Protein AF-A0A7W0S0B4-F1 (afdb_monomer_lite)

Foldseek 3Di:
DQPQQDPVPRHSAPLSVDDDQADEEEDEDDSCQVVQVSHPAYEYHHPNVVVCVVVVHDYHYDDDVVVVVVVVVDPDD

pLDDT: mean 89.09, std 12.27, range [48.41, 98.44]

Sequence (77 aa):
RDEALCATCGEACKRGSLLGEDVVYVGDGYSDRCAALAAGRVFATAGLALYLDEQGVPYEPFTDLHEVARALDSPAR

Secondary structure (DSSP, 8-state):
------TTTSS--GGGG--SS--EEEE-SGGGHHHHTT-SEEEE-HHHHHHHHHHT---EE-SSHHHHHHHHHSPP-

Structure (mmCIF, N/CA/C/O backbone):
data_AF-A0A7W0S0B4-F1
#
_entry.id   AF-A0A7W0S0B4-F1
#
loop_
_atom_site.group_PDB
_atom_site.id
_atom_site.type_symbol
_atom_site.label_atom_id
_atom_site.label_alt_id
_atom_site.label_comp_id
_atom_site.label_asym_id
_atom_site.label_entity_id
_atom_site.label_seq_id
_atom_site.pdbx_PDB_ins_code
_atom_site.Cartn_x
_atom_site.Cartn_y
_atom_site.Cartn_z
_atom_site.occupancy
_atom_site.B_iso_or_equiv
_atom_site.auth_seq_id
_atom_site.auth_comp_id
_atom_site.auth_asym_id
_atom_site.auth_atom_id
_atom_site.pdbx_PDB_model_num
ATOM 1 N N . ARG A 1 1 ? 15.223 -14.532 -5.189 1.00 52.03 1 ARG A N 1
ATOM 2 C CA . ARG A 1 1 ? 15.047 -13.116 -5.578 1.00 52.03 1 ARG A CA 1
ATOM 3 C C . ARG A 1 1 ? 14.067 -13.170 -6.729 1.00 52.03 1 ARG A C 1
ATOM 5 O O . ARG A 1 1 ? 14.343 -13.940 -7.634 1.00 52.03 1 ARG A O 1
ATOM 12 N N . ASP A 1 2 ? 12.921 -12.501 -6.648 1.00 54.12 2 ASP A N 1
ATOM 13 C CA . ASP A 1 2 ? 11.980 -12.513 -7.769 1.00 54.12 2 ASP A CA 1
ATOM 14 C C . ASP A 1 2 ? 12.632 -11.806 -8.957 1.00 54.12 2 ASP A C 1
ATOM 16 O O . ASP A 1 2 ? 13.040 -10.650 -8.866 1.00 54.12 2 ASP A O 1
ATOM 20 N N . GLU A 1 3 ? 12.838 -12.563 -10.029 1.00 61.56 3 GLU A N 1
ATOM 21 C CA . GLU A 1 3 ? 13.503 -12.125 -11.262 1.00 61.56 3 GLU A CA 1
ATOM 22 C C . GLU A 1 3 ? 12.488 -11.662 -12.319 1.00 61.56 3 GLU A C 1
ATOM 24 O O . GLU A 1 3 ? 12.872 -11.166 -13.378 1.00 61.56 3 GLU A O 1
ATOM 29 N N . ALA A 1 4 ? 11.188 -11.796 -12.034 1.00 71.00 4 ALA A N 1
ATOM 30 C CA . ALA A 1 4 ? 10.122 -11.351 -12.918 1.00 71.00 4 ALA A CA 1
ATOM 31 C C . ALA A 1 4 ? 10.061 -9.817 -12.950 1.00 71.00 4 ALA A C 1
ATOM 33 O O . ALA A 1 4 ? 9.759 -9.162 -11.950 1.00 71.00 4 ALA A O 1
ATOM 34 N N . LEU A 1 5 ? 10.339 -9.244 -14.122 1.00 81.75 5 LEU A N 1
ATOM 35 C CA . LEU A 1 5 ? 10.179 -7.813 -14.354 1.00 81.75 5 LEU A CA 1
ATOM 36 C C . LEU A 1 5 ? 8.696 -7.443 -14.328 1.00 81.75 5 LEU A 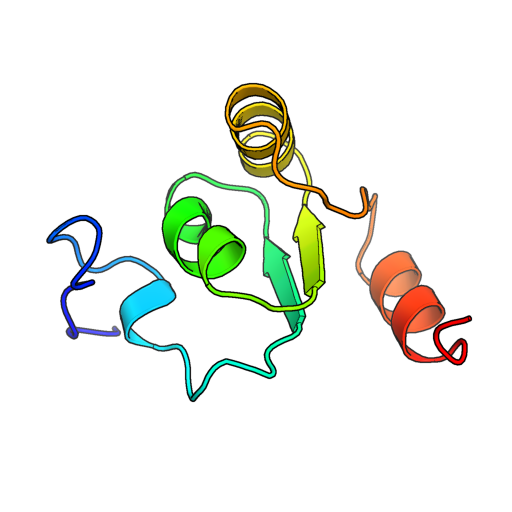C 1
ATOM 38 O O . LEU A 1 5 ? 7.850 -8.090 -14.946 1.00 81.75 5 LEU A O 1
ATOM 42 N N . CYS A 1 6 ? 8.387 -6.36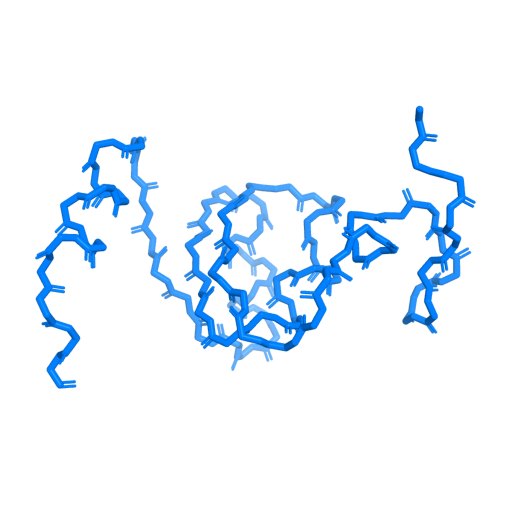3 -13.626 1.00 83.19 6 CYS A N 1
ATOM 43 C CA . CYS A 1 6 ? 7.054 -5.799 -13.572 1.00 83.19 6 CYS A CA 1
ATOM 44 C C . CYS A 1 6 ? 6.668 -5.209 -14.931 1.00 83.19 6 CYS A C 1
ATOM 46 O O . CYS A 1 6 ? 7.343 -4.314 -15.437 1.00 83.19 6 CYS A O 1
ATOM 48 N N . ALA A 1 7 ? 5.526 -5.626 -15.479 1.00 82.06 7 ALA A N 1
ATOM 49 C CA . ALA A 1 7 ? 5.001 -5.069 -16.727 1.00 82.06 7 ALA A CA 1
ATOM 50 C C . ALA A 1 7 ? 4.625 -3.573 -16.628 1.00 82.06 7 ALA A C 1
ATOM 52 O O . ALA A 1 7 ? 4.503 -2.907 -17.650 1.00 82.06 7 ALA A O 1
ATOM 53 N N . THR A 1 8 ? 4.442 -3.034 -15.416 1.00 86.12 8 THR A N 1
ATOM 54 C CA . THR A 1 8 ? 4.063 -1.628 -15.187 1.00 86.12 8 THR A CA 1
ATOM 55 C C . THR A 1 8 ? 5.262 -0.686 -15.151 1.00 86.12 8 THR A C 1
ATOM 57 O O . THR A 1 8 ? 5.188 0.404 -15.707 1.00 86.12 8 THR A O 1
ATOM 60 N N . CYS A 1 9 ? 6.357 -1.070 -14.489 1.00 88.31 9 CYS A N 1
ATOM 61 C CA . CYS A 1 9 ? 7.519 -0.191 -14.315 1.00 88.31 9 CYS A CA 1
ATOM 62 C C . CYS A 1 9 ? 8.805 -0.697 -14.977 1.00 88.31 9 CYS A C 1
ATOM 64 O O . CYS A 1 9 ? 9.797 0.018 -14.952 1.00 88.31 9 CYS A O 1
ATOM 66 N N . GLY A 1 10 ? 8.814 -1.904 -15.549 1.00 84.81 10 GLY A N 1
ATOM 67 C CA . GLY A 1 10 ? 9.990 -2.498 -16.195 1.00 84.81 10 GLY A CA 1
ATOM 68 C C . GLY A 1 10 ? 11.078 -2.988 -15.234 1.00 84.81 10 GLY A C 1
ATOM 69 O O . GLY A 1 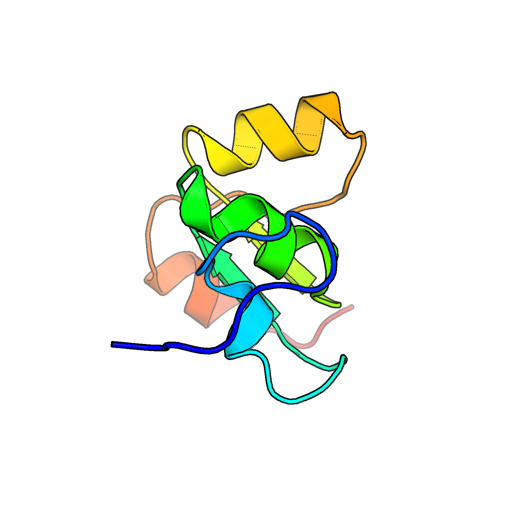10 ? 12.070 -3.547 -15.686 1.00 84.81 10 GLY A O 1
ATOM 70 N N . GLU A 1 11 ? 10.884 -2.821 -13.925 1.00 87.06 11 GLU A N 1
ATOM 71 C CA . GLU A 1 11 ? 11.845 -3.180 -12.879 1.00 87.06 11 GLU A CA 1
ATOM 72 C C . GLU A 1 11 ? 11.428 -4.459 -12.140 1.00 87.06 11 GLU A C 1
ATOM 74 O O . GLU A 1 11 ? 10.250 -4.824 -12.111 1.00 87.06 11 GLU A O 1
ATOM 79 N N . ALA A 1 12 ? 12.375 -5.109 -11.462 1.00 84.62 12 ALA A N 1
ATOM 80 C CA . ALA A 1 12 ? 12.111 -6.235 -10.559 1.00 84.62 12 ALA A CA 1
ATOM 81 C C . ALA A 1 12 ? 11.479 -5.763 -9.226 1.00 84.62 12 ALA A C 1
ATOM 83 O O . ALA A 1 12 ? 12.076 -5.875 -8.153 1.00 84.62 12 ALA A O 1
ATOM 84 N N . CYS A 1 13 ? 10.286 -5.164 -9.292 1.00 88.31 13 CYS A N 1
ATOM 85 C CA . CYS A 1 13 ? 9.512 -4.749 -8.120 1.00 88.31 13 CYS A CA 1
ATOM 86 C C . CYS A 1 13 ? 8.537 -5.847 -7.663 1.00 88.31 13 CYS A C 1
ATOM 88 O O . CYS A 1 13 ? 8.293 -6.824 -8.371 1.00 88.31 13 CYS A O 1
ATOM 90 N N . LYS A 1 14 ? 7.917 -5.659 -6.491 1.00 87.38 14 LYS A N 1
ATOM 91 C CA . LYS A 1 14 ? 7.082 -6.684 -5.840 1.00 87.38 14 LYS A CA 1
ATOM 92 C C . LYS A 1 14 ? 5.820 -7.070 -6.633 1.00 87.38 14 LYS A C 1
ATOM 94 O O . LYS A 1 14 ? 5.229 -8.107 -6.356 1.00 87.38 14 LYS A O 1
ATOM 99 N N . ARG A 1 15 ? 5.419 -6.284 -7.648 1.00 88.25 15 ARG A N 1
ATOM 100 C CA . ARG A 1 15 ? 4.272 -6.617 -8.518 1.00 88.25 15 ARG A CA 1
ATOM 101 C C . ARG A 1 15 ? 4.525 -7.873 -9.351 1.00 88.25 15 ARG A C 1
ATOM 103 O O . ARG A 1 15 ? 3.580 -8.611 -9.596 1.00 88.25 15 ARG A O 1
ATOM 110 N N . GLY A 1 16 ? 5.771 -8.123 -9.767 1.00 82.75 16 GLY A N 1
ATOM 111 C CA . GLY A 1 16 ? 6.126 -9.301 -10.572 1.00 82.75 16 GLY A CA 1
ATOM 112 C C . GLY A 1 16 ? 5.820 -10.635 -9.879 1.00 82.75 16 GLY A C 1
ATOM 113 O O . GLY A 1 16 ? 5.689 -11.654 -10.550 1.00 82.75 16 GLY A O 1
ATOM 114 N N . SER A 1 17 ? 5.663 -10.609 -8.555 1.00 82.31 17 SER A N 1
ATOM 115 C CA . SER A 1 17 ? 5.417 -11.777 -7.705 1.00 82.31 17 SER A CA 1
ATOM 116 C C . SER A 1 17 ? 3.949 -11.950 -7.301 1.00 82.31 17 SER A C 1
ATOM 118 O O . SER A 1 17 ? 3.627 -12.909 -6.601 1.00 82.31 17 SER A O 1
ATOM 120 N N . LEU A 1 18 ? 3.057 -11.025 -7.676 1.00 82.81 18 LEU A N 1
ATOM 121 C CA . LEU A 1 18 ? 1.644 -11.108 -7.303 1.00 82.81 18 LEU A CA 1
ATOM 122 C C . LEU A 1 18 ? 0.925 -12.208 -8.091 1.00 82.81 18 LEU A C 1
ATOM 124 O O . LEU A 1 18 ? 1.026 -12.292 -9.314 1.00 82.81 18 LEU A O 1
ATOM 128 N N . LEU A 1 19 ? 0.162 -13.034 -7.375 1.00 73.19 19 LEU A N 1
ATOM 129 C CA . LEU A 1 19 ? -0.631 -14.123 -7.938 1.00 73.19 19 LEU A CA 1
ATOM 130 C C . LEU A 1 19 ? -2.109 -13.710 -7.985 1.00 73.19 19 LEU A C 1
ATOM 132 O O . LEU A 1 19 ? -2.869 -14.005 -7.068 1.00 73.19 19 LEU A O 1
ATOM 136 N N . GLY A 1 20 ? -2.508 -13.036 -9.065 1.00 72.44 20 GLY A N 1
ATOM 137 C CA . GLY A 1 20 ? -3.899 -12.627 -9.303 1.00 72.44 20 GLY A CA 1
ATOM 138 C C . GLY A 1 20 ? -4.273 -11.252 -8.735 1.00 72.44 20 GLY A C 1
ATOM 139 O O . GLY A 1 20 ? -3.431 -10.551 -8.177 1.00 72.44 20 GLY A O 1
ATOM 140 N N . GLU A 1 21 ? -5.538 -10.863 -8.931 1.00 67.44 21 GLU A N 1
ATOM 141 C CA . GLU A 1 21 ? -6.046 -9.512 -8.611 1.00 67.44 21 GLU A CA 1
ATOM 142 C C . GLU A 1 21 ? -6.766 -9.433 -7.246 1.00 67.44 21 GLU A C 1
ATOM 144 O O . GLU A 1 21 ? -6.885 -8.353 -6.670 1.00 67.44 21 GLU A O 1
ATOM 149 N N . ASP A 1 22 ? -7.147 -10.574 -6.659 1.00 83.44 22 ASP A N 1
ATOM 150 C CA . ASP A 1 22 ? -7.790 -10.666 -5.334 1.00 83.44 22 ASP A CA 1
ATOM 151 C C . ASP A 1 22 ? -6.764 -10.690 -4.185 1.00 83.44 22 ASP A C 1
ATOM 153 O O . ASP A 1 22 ? -6.784 -11.555 -3.306 1.00 83.44 22 ASP A O 1
ATOM 157 N N . VAL A 1 23 ? -5.816 -9.752 -4.199 1.00 90.56 23 VAL A N 1
ATOM 158 C CA . VAL A 1 23 ? -4.764 -9.657 -3.179 1.00 90.56 23 VAL A CA 1
ATOM 159 C C . VAL A 1 23 ? -5.022 -8.484 -2.239 1.00 90.56 23 VAL A C 1
ATOM 161 O O . VAL A 1 23 ? -5.292 -7.364 -2.674 1.00 90.56 23 VAL A O 1
ATOM 164 N N . VAL A 1 24 ? -4.871 -8.741 -0.936 1.00 94.19 24 VAL A N 1
ATOM 165 C CA . VAL A 1 24 ? -4.664 -7.694 0.070 1.00 94.19 24 VAL A CA 1
ATOM 166 C C . VAL A 1 24 ? -3.169 -7.428 0.182 1.00 94.19 24 VAL A C 1
ATOM 168 O O . VAL A 1 24 ? -2.396 -8.338 0.483 1.00 94.19 24 VAL A O 1
ATOM 171 N N . TYR A 1 25 ? -2.761 -6.186 -0.050 1.00 95.62 25 TYR A N 1
ATOM 172 C CA . TYR A 1 25 ? -1.360 -5.791 -0.023 1.00 95.62 25 TYR A CA 1
ATOM 173 C C . TYR A 1 25 ? -1.030 -4.959 1.214 1.00 95.62 25 TYR A C 1
ATOM 175 O O . TYR A 1 25 ? -1.799 -4.082 1.592 1.00 95.62 25 TYR A O 1
ATOM 183 N N . VAL A 1 26 ? 0.128 -5.209 1.823 1.00 97.44 26 VAL A N 1
ATOM 184 C CA . VAL A 1 26 ? 0.626 -4.472 2.993 1.00 97.44 26 VAL A CA 1
ATOM 185 C C . VAL A 1 26 ? 2.055 -4.027 2.702 1.00 97.44 26 VAL A C 1
ATOM 187 O O . VAL A 1 26 ? 2.905 -4.868 2.406 1.00 97.44 26 VAL A O 1
ATOM 190 N N . GLY A 1 27 ? 2.338 -2.726 2.776 1.00 97.25 27 GLY A N 1
ATOM 191 C CA . GLY A 1 27 ? 3.680 -2.214 2.483 1.00 97.25 27 GLY A CA 1
ATOM 192 C C . GLY A 1 27 ? 3.944 -0.787 2.955 1.00 97.25 27 GLY A C 1
ATOM 193 O O . GLY A 1 27 ? 3.078 -0.119 3.515 1.00 97.25 27 GLY A O 1
ATOM 194 N N . ASP A 1 28 ? 5.169 -0.321 2.725 1.00 97.44 28 ASP A N 1
ATOM 195 C CA . ASP A 1 28 ? 5.679 0.931 3.294 1.00 97.44 28 ASP A CA 1
ATOM 196 C C . ASP A 1 28 ? 6.553 1.757 2.333 1.00 97.44 28 ASP A C 1
ATOM 198 O O . ASP A 1 28 ? 6.758 2.954 2.559 1.00 97.44 28 ASP A O 1
ATOM 202 N N . GLY A 1 29 ? 7.072 1.148 1.257 1.00 95.50 29 GLY A N 1
ATOM 203 C CA . GLY A 1 29 ? 8.183 1.716 0.499 1.00 95.50 29 GLY A CA 1
ATOM 204 C C . GLY A 1 29 ? 8.011 1.807 -1.018 1.00 95.50 29 GLY A C 1
ATOM 205 O O . GLY A 1 29 ? 6.971 1.540 -1.614 1.00 95.50 29 GLY A O 1
ATOM 206 N N . TYR A 1 30 ? 9.095 2.212 -1.683 1.00 93.75 30 TYR A N 1
ATOM 207 C CA . TYR A 1 30 ? 9.123 2.428 -3.133 1.00 93.75 30 TYR A CA 1
ATOM 208 C C . TYR A 1 30 ? 8.873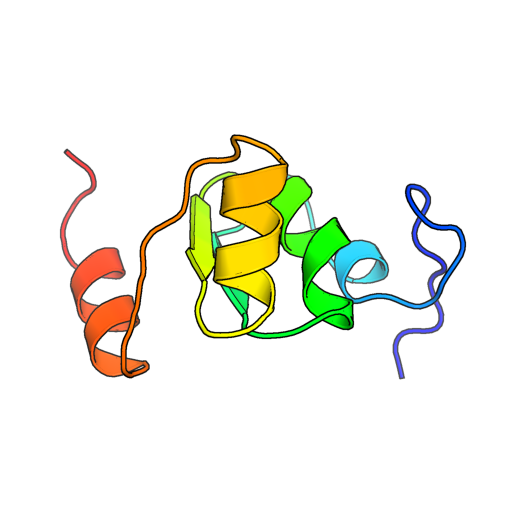 1.142 -3.941 1.00 93.75 30 TYR A C 1
ATOM 210 O O . TYR A 1 30 ? 8.163 1.169 -4.945 1.00 93.75 30 TYR A O 1
ATOM 218 N N . SER A 1 31 ? 9.425 0.005 -3.502 1.00 92.62 31 SER A N 1
ATOM 219 C CA . SER A 1 31 ? 9.277 -1.281 -4.202 1.00 92.62 31 SER A CA 1
ATOM 220 C C . SER A 1 31 ? 7.860 -1.860 -4.121 1.00 92.62 31 SER A C 1
ATOM 222 O O . SER A 1 31 ? 7.523 -2.748 -4.906 1.00 92.62 31 SER A O 1
ATOM 224 N N . ASP A 1 32 ? 7.034 -1.330 -3.215 1.00 95.06 32 ASP A N 1
ATOM 225 C CA . ASP A 1 32 ? 5.642 -1.711 -2.987 1.00 95.06 32 ASP A CA 1
ATOM 226 C C . ASP A 1 32 ? 4.659 -1.025 -3.935 1.00 95.06 32 ASP A C 1
ATOM 228 O O . ASP A 1 32 ? 3.562 -1.527 -4.151 1.00 95.06 32 ASP A O 1
ATOM 232 N N . ARG A 1 33 ? 5.045 0.102 -4.541 1.00 95.44 33 ARG A N 1
ATOM 233 C CA . ARG A 1 33 ? 4.134 0.989 -5.281 1.00 95.44 33 ARG A CA 1
ATOM 234 C C . ARG A 1 33 ? 3.332 0.267 -6.357 1.00 95.44 33 ARG A C 1
ATOM 236 O O . ARG A 1 33 ? 2.110 0.318 -6.366 1.00 95.44 33 ARG A O 1
ATOM 243 N N . CYS A 1 34 ? 4.011 -0.451 -7.249 1.00 94.81 34 CYS A N 1
ATOM 244 C CA . CYS A 1 34 ? 3.337 -1.163 -8.337 1.00 94.81 34 CYS A CA 1
ATOM 245 C C . CYS A 1 34 ? 2.435 -2.294 -7.834 1.00 94.81 34 CYS A C 1
ATOM 247 O O . CYS A 1 34 ? 1.430 -2.585 -8.479 1.00 94.81 34 CYS A O 1
ATOM 249 N N . ALA A 1 35 ? 2.812 -2.937 -6.728 1.00 93.81 35 ALA A N 1
ATOM 250 C CA . ALA A 1 35 ? 2.054 -4.030 -6.142 1.00 93.81 35 ALA A CA 1
ATOM 251 C C . ALA A 1 35 ? 0.798 -3.506 -5.431 1.00 93.81 35 ALA A C 1
ATOM 253 O O . ALA A 1 35 ? -0.284 -4.037 -5.646 1.00 93.81 35 ALA A O 1
ATOM 254 N N . ALA A 1 36 ? 0.917 -2.396 -4.699 1.00 95.38 36 ALA A N 1
ATOM 255 C CA . ALA A 1 36 ? -0.210 -1.692 -4.097 1.00 95.38 36 ALA A CA 1
ATOM 256 C C . ALA A 1 36 ? -1.233 -1.238 -5.152 1.00 95.38 36 ALA A C 1
ATOM 258 O O . ALA A 1 36 ? -2.423 -1.467 -4.985 1.00 95.38 36 ALA A O 1
ATOM 259 N N . LEU A 1 37 ? -0.780 -0.693 -6.288 1.00 94.44 37 LEU A N 1
ATOM 260 C CA . LEU A 1 37 ? -1.668 -0.319 -7.402 1.00 94.44 37 LEU A CA 1
ATOM 261 C C . LEU A 1 37 ? -2.355 -1.511 -8.092 1.00 94.44 37 LEU A C 1
ATOM 263 O O . LEU A 1 37 ? -3.251 -1.306 -8.904 1.00 94.44 37 LEU A O 1
ATOM 267 N N . ALA A 1 38 ? -1.883 -2.737 -7.864 1.00 93.00 38 ALA A N 1
ATOM 268 C CA . ALA A 1 38 ? -2.464 -3.952 -8.434 1.00 93.00 38 ALA A CA 1
ATOM 269 C C . ALA A 1 38 ? -3.455 -4.642 -7.486 1.00 93.00 38 ALA A C 1
ATOM 271 O O . ALA A 1 38 ? -4.105 -5.600 -7.890 1.00 93.00 38 ALA A O 1
ATOM 272 N N . ALA A 1 39 ? -3.500 -4.223 -6.223 1.00 93.00 39 ALA A N 1
ATOM 273 C CA . ALA A 1 39 ? -4.206 -4.926 -5.167 1.00 93.00 39 ALA A CA 1
ATOM 274 C C . ALA A 1 39 ? -5.637 -4.405 -5.008 1.00 93.00 39 ALA A C 1
ATOM 276 O O . ALA A 1 39 ? -5.886 -3.204 -5.108 1.00 93.00 39 ALA A O 1
ATOM 277 N N . GLY A 1 40 ? -6.572 -5.305 -4.696 1.00 91.56 40 GLY A N 1
ATOM 278 C CA . GLY A 1 40 ? -7.965 -4.940 -4.420 1.00 91.56 40 GLY A CA 1
ATOM 279 C C . GLY A 1 40 ? -8.151 -4.219 -3.081 1.00 91.56 40 GLY A C 1
ATOM 280 O O . GLY A 1 40 ? -9.096 -3.451 -2.910 1.00 91.56 40 GLY A O 1
ATOM 281 N N . ARG A 1 41 ? -7.239 -4.439 -2.127 1.00 94.00 41 ARG A N 1
ATOM 282 C CA . ARG A 1 41 ? -7.208 -3.760 -0.825 1.00 94.00 41 ARG A CA 1
ATOM 283 C C . ARG A 1 41 ? -5.764 -3.488 -0.426 1.00 94.00 41 ARG A C 1
ATOM 285 O O . ARG A 1 41 ? -4.914 -4.368 -0.563 1.00 94.00 41 ARG A O 1
ATOM 292 N N . VAL A 1 42 ? -5.489 -2.294 0.090 1.00 97.00 42 VAL A N 1
ATOM 293 C CA . VAL A 1 42 ? -4.126 -1.850 0.407 1.00 97.00 42 VAL A CA 1
ATOM 294 C C . VAL A 1 42 ? -4.052 -1.321 1.829 1.00 97.00 42 VAL A C 1
ATOM 296 O O . VAL A 1 42 ? -4.800 -0.421 2.192 1.00 97.00 42 VAL A O 1
ATOM 299 N N . PHE A 1 43 ? -3.087 -1.824 2.590 1.00 98.25 43 PHE A N 1
ATOM 300 C CA . PHE A 1 43 ? -2.599 -1.214 3.816 1.00 98.25 43 PHE A CA 1
ATOM 301 C C . PHE A 1 43 ? -1.245 -0.567 3.544 1.00 98.25 43 PHE A C 1
ATOM 303 O O . PHE A 1 43 ? -0.318 -1.231 3.069 1.00 98.25 43 PHE A O 1
ATOM 310 N N . ALA A 1 44 ? -1.115 0.724 3.836 1.00 98.44 44 ALA A N 1
ATOM 311 C CA . ALA A 1 44 ? 0.102 1.468 3.539 1.00 98.44 44 ALA A CA 1
ATOM 312 C C . ALA A 1 44 ? 0.559 2.337 4.705 1.00 98.44 44 ALA A C 1
ATOM 314 O O . ALA A 1 44 ? -0.239 2.878 5.465 1.00 98.44 44 ALA A O 1
ATOM 315 N N . THR A 1 45 ? 1.872 2.501 4.816 1.00 98.31 45 THR A N 1
ATOM 316 C CA . THR A 1 45 ? 2.496 3.433 5.757 1.00 98.31 45 THR A CA 1
ATOM 317 C C . THR A 1 45 ? 3.659 4.173 5.094 1.00 98.31 45 THR A C 1
ATOM 319 O O . THR A 1 45 ? 4.005 3.903 3.940 1.00 98.31 45 THR A O 1
ATOM 322 N N . ALA A 1 46 ? 4.245 5.132 5.811 1.00 97.62 46 ALA A N 1
ATOM 323 C CA . ALA A 1 46 ? 5.449 5.866 5.424 1.00 97.62 46 ALA A CA 1
ATOM 324 C C . ALA A 1 46 ? 5.445 6.363 3.958 1.00 97.62 46 ALA A C 1
ATOM 326 O O . ALA A 1 46 ? 4.561 7.113 3.545 1.00 97.62 46 ALA A O 1
ATOM 327 N N . GLY A 1 47 ? 6.454 5.983 3.168 1.00 97.75 47 GLY A N 1
ATOM 328 C CA . GLY A 1 47 ? 6.642 6.473 1.802 1.00 97.75 47 GLY A CA 1
ATOM 329 C C . GLY A 1 47 ? 5.636 5.918 0.792 1.00 97.75 47 GLY A C 1
ATOM 330 O O . GLY A 1 47 ? 5.426 6.540 -0.251 1.00 97.75 47 GLY A O 1
ATOM 331 N N . LEU A 1 48 ? 5.016 4.770 1.078 1.00 98.31 48 LEU A N 1
ATOM 332 C CA . LEU A 1 48 ? 3.943 4.225 0.251 1.00 98.31 48 LEU A CA 1
ATOM 333 C C . LEU A 1 48 ? 2.645 5.008 0.452 1.00 98.31 48 LEU A C 1
ATOM 335 O O . LEU A 1 48 ? 2.008 5.347 -0.536 1.00 98.31 48 LEU A O 1
ATOM 339 N N . ALA A 1 49 ? 2.295 5.343 1.697 1.00 98.44 49 ALA A N 1
ATOM 340 C CA . ALA A 1 49 ? 1.108 6.141 2.013 1.00 98.44 49 ALA A CA 1
ATOM 341 C C . ALA A 1 49 ? 1.130 7.497 1.285 1.00 98.44 49 ALA A C 1
ATOM 343 O O . ALA A 1 49 ? 0.213 7.806 0.529 1.00 98.44 49 ALA A O 1
ATOM 344 N N . LEU A 1 50 ? 2.247 8.231 1.396 1.00 98.38 50 LEU A N 1
ATOM 345 C CA . LEU A 1 50 ? 2.444 9.506 0.693 1.00 98.38 50 LEU A CA 1
ATOM 346 C C . LEU A 1 50 ? 2.291 9.366 -0.825 1.00 98.38 50 LEU A C 1
ATOM 348 O O . LEU A 1 50 ? 1.650 10.187 -1.473 1.00 98.38 50 LEU A O 1
ATOM 352 N N . TYR A 1 51 ? 2.863 8.307 -1.396 1.00 98.06 51 TYR A N 1
ATOM 353 C CA . TYR A 1 51 ? 2.741 8.043 -2.824 1.00 98.06 51 TYR A CA 1
ATOM 354 C C . TYR A 1 51 ? 1.290 7.764 -3.236 1.00 98.06 51 TYR A C 1
ATOM 356 O O . TYR A 1 51 ? 0.842 8.274 -4.259 1.00 98.06 51 TYR A O 1
ATOM 364 N N . LEU A 1 52 ? 0.546 6.965 -2.468 1.00 98.12 52 LEU A N 1
ATOM 365 C CA . LEU A 1 52 ? -0.845 6.636 -2.789 1.00 98.12 52 LEU A CA 1
ATOM 366 C C . LEU A 1 52 ? -1.765 7.855 -2.654 1.00 98.12 52 LEU A C 1
ATOM 368 O O . LEU A 1 52 ? -2.639 8.028 -3.503 1.00 98.12 52 LEU A O 1
ATOM 372 N N . ASP A 1 53 ? -1.505 8.739 -1.686 1.00 98.44 53 ASP A N 1
ATOM 373 C CA . ASP A 1 53 ? -2.175 10.041 -1.586 1.00 98.44 53 ASP A CA 1
ATOM 374 C C . ASP A 1 53 ? -1.940 10.890 -2.846 1.00 98.44 53 ASP A C 1
ATOM 376 O O . ASP A 1 53 ? -2.890 11.407 -3.435 1.00 98.44 53 ASP A O 1
ATOM 380 N N . GLU A 1 54 ? -0.693 10.981 -3.325 1.00 98.19 54 GLU A N 1
ATOM 381 C CA . GLU A 1 54 ? -0.352 11.694 -4.567 1.00 98.19 54 GLU A CA 1
ATOM 382 C C . GLU A 1 54 ? -1.034 11.093 -5.808 1.00 98.19 54 GLU A C 1
ATOM 384 O O . GLU A 1 54 ? -1.347 11.820 -6.751 1.00 98.19 54 GLU A O 1
ATOM 389 N N . GLN A 1 55 ? -1.254 9.773 -5.830 1.00 97.19 55 GLN A N 1
ATOM 390 C CA . GLN A 1 55 ? -1.941 9.087 -6.930 1.00 97.19 55 GLN A CA 1
ATOM 391 C C . GLN A 1 55 ? -3.475 9.106 -6.804 1.00 97.19 55 GLN A C 1
ATOM 393 O O . GLN A 1 55 ? -4.157 8.681 -7.737 1.00 97.19 55 GLN A O 1
ATOM 398 N N . GLY A 1 56 ? -4.032 9.566 -5.678 1.00 97.69 56 GLY A N 1
ATOM 399 C CA . GLY A 1 56 ? -5.471 9.500 -5.406 1.00 97.69 56 GLY A CA 1
ATOM 400 C C . GLY A 1 56 ? -5.997 8.068 -5.249 1.00 97.69 56 GLY A C 1
ATOM 401 O O . GLY A 1 56 ? -7.145 7.792 -5.601 1.00 97.69 56 GLY A O 1
ATOM 402 N N . VAL A 1 57 ? -5.158 7.148 -4.763 1.00 97.06 57 VAL A N 1
ATOM 403 C CA . VAL A 1 57 ? -5.487 5.725 -4.609 1.00 97.06 57 VAL A CA 1
ATOM 404 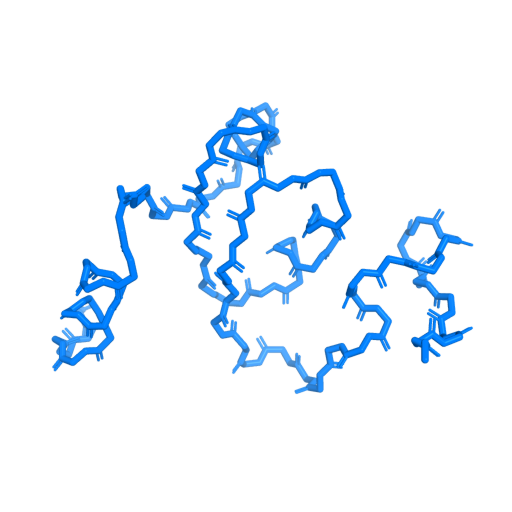C C . VAL A 1 57 ? -5.851 5.439 -3.152 1.00 97.06 57 VAL A C 1
ATOM 406 O O . VAL A 1 57 ? -5.062 5.759 -2.263 1.00 97.06 57 VAL A O 1
ATOM 409 N N . PRO A 1 58 ? -7.019 4.830 -2.874 1.00 97.12 58 PRO A N 1
ATOM 410 C CA . PRO A 1 58 ? -7.435 4.548 -1.507 1.00 97.12 58 PRO A CA 1
ATOM 411 C C . PRO A 1 58 ? -6.541 3.490 -0.849 1.00 97.12 58 PRO A C 1
ATOM 413 O O . PRO A 1 58 ? -6.188 2.482 -1.462 1.00 97.12 58 PRO A O 1
ATOM 416 N N . TYR A 1 59 ? -6.222 3.709 0.425 1.00 98.00 59 TYR A N 1
ATOM 417 C CA . TYR A 1 59 ? -5.512 2.762 1.281 1.00 98.00 59 TYR A CA 1
ATOM 418 C C . TYR A 1 59 ? -5.959 2.902 2.738 1.00 98.00 59 TYR A C 1
ATOM 420 O O . TYR A 1 59 ? -6.550 3.905 3.139 1.00 98.00 59 TYR A O 1
ATOM 428 N N . GLU A 1 60 ? -5.640 1.892 3.539 1.00 98.06 60 GLU A N 1
ATOM 429 C CA . GLU A 1 60 ? -5.818 1.889 4.986 1.00 98.06 60 GLU A CA 1
ATOM 430 C C . GLU A 1 60 ? -4.465 2.148 5.672 1.00 98.06 60 GLU A C 1
ATOM 432 O O . GLU A 1 60 ? -3.518 1.376 5.476 1.00 98.06 60 GLU A O 1
ATOM 437 N N . PRO A 1 61 ? -4.315 3.228 6.459 1.00 97.75 61 PRO A N 1
ATOM 438 C CA . PRO A 1 61 ? -3.100 3.443 7.230 1.00 97.75 61 PRO A CA 1
ATOM 439 C C . PRO A 1 61 ? -2.992 2.414 8.359 1.00 97.75 61 PRO A C 1
ATOM 441 O O . PRO A 1 61 ? -4.000 1.996 8.930 1.00 97.75 61 PRO A O 1
ATOM 444 N N . PHE A 1 62 ? -1.765 2.038 8.711 1.00 97.75 62 PHE A N 1
ATOM 445 C CA . PHE A 1 62 ? -1.494 1.185 9.867 1.00 97.75 62 PHE A CA 1
ATOM 446 C C . PHE A 1 62 ? -0.196 1.594 10.571 1.00 97.75 62 PHE A C 1
ATOM 448 O O . PHE A 1 62 ? 0.737 2.126 9.958 1.00 97.75 62 PHE A O 1
ATOM 455 N N . THR A 1 63 ? -0.146 1.313 11.869 1.00 97.00 63 THR A N 1
ATOM 456 C CA . THR A 1 63 ? 1.003 1.558 12.751 1.00 97.00 63 THR A CA 1
ATOM 457 C C . THR A 1 63 ? 1.766 0.268 13.041 1.00 97.00 63 THR A C 1
ATOM 459 O O . THR A 1 63 ? 2.988 0.282 13.185 1.00 97.00 63 THR A O 1
ATOM 462 N N . ASP A 1 64 ? 1.054 -0.861 13.106 1.00 97.25 64 ASP A N 1
ATOM 463 C CA . ASP A 1 64 ? 1.621 -2.191 13.309 1.00 97.25 64 ASP A CA 1
ATOM 464 C C . ASP A 1 64 ? 0.817 -3.281 12.576 1.00 97.25 64 ASP A C 1
ATOM 466 O O . ASP A 1 64 ? -0.285 -3.059 12.071 1.00 97.25 64 ASP A O 1
ATOM 470 N N . LEU A 1 65 ? 1.374 -4.492 12.506 1.00 96.81 65 LEU A N 1
ATOM 471 C CA . LEU A 1 65 ? 0.717 -5.618 11.834 1.00 96.81 65 LEU A CA 1
ATOM 472 C C . LEU A 1 65 ? -0.466 -6.197 12.631 1.00 96.81 65 LEU A C 1
ATOM 474 O O . LEU A 1 65 ? -1.266 -6.943 12.067 1.00 96.81 65 LEU A O 1
ATOM 478 N N . HIS A 1 66 ? -0.618 -5.856 13.915 1.00 96.50 66 HIS A N 1
ATOM 479 C CA . HIS A 1 66 ? -1.790 -6.259 14.693 1.00 96.50 66 HIS A CA 1
ATOM 480 C C . HIS A 1 66 ? -3.033 -5.472 14.263 1.00 96.50 66 HIS A C 1
ATOM 482 O O . HIS A 1 66 ? -4.125 -6.034 14.234 1.00 96.50 66 HIS A O 1
ATOM 488 N N . GLU A 1 67 ? -2.889 -4.197 13.897 1.00 95.69 67 GLU A N 1
ATOM 489 C CA . GLU A 1 67 ? -3.959 -3.404 13.280 1.00 95.69 67 GLU A CA 1
ATOM 490 C C . GLU A 1 67 ? -4.443 -4.030 11.977 1.00 95.69 67 GLU A C 1
ATOM 492 O O . GLU A 1 67 ? -5.648 -4.225 11.811 1.00 95.69 67 GLU A O 1
ATOM 497 N N . VAL A 1 68 ? -3.509 -4.431 11.113 1.00 96.38 68 VAL A N 1
ATOM 498 C CA . VAL A 1 68 ? -3.825 -5.117 9.856 1.00 96.38 68 VAL A CA 1
ATOM 499 C C . VAL A 1 68 ? -4.587 -6.415 10.127 1.00 96.38 68 VAL A C 1
ATOM 501 O O . VAL A 1 68 ? -5.651 -6.629 9.554 1.00 96.38 68 VAL A O 1
ATOM 504 N N . ALA A 1 69 ? -4.101 -7.257 11.046 1.00 95.62 69 ALA A N 1
ATOM 505 C CA . ALA A 1 69 ? -4.775 -8.508 11.401 1.00 95.62 69 ALA A CA 1
ATOM 506 C C . ALA A 1 69 ? -6.216 -8.270 11.893 1.00 95.62 69 ALA A C 1
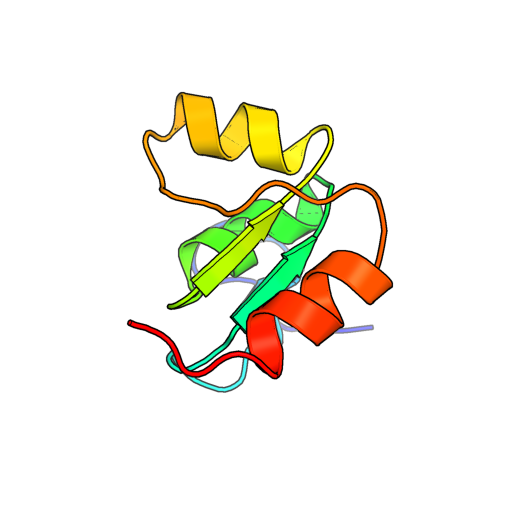ATOM 508 O O . ALA A 1 69 ? -7.152 -8.883 11.388 1.00 95.62 69 ALA A O 1
ATOM 509 N N . ARG A 1 70 ? -6.426 -7.304 12.798 1.00 95.06 70 ARG A N 1
ATOM 510 C CA . ARG A 1 70 ? -7.771 -6.939 13.285 1.00 95.06 70 ARG A CA 1
ATOM 511 C C . ARG A 1 70 ? -8.699 -6.448 12.167 1.00 95.06 70 ARG A C 1
ATOM 513 O O . ARG A 1 70 ? -9.899 -6.728 12.196 1.00 95.06 70 ARG A O 1
ATOM 520 N N . ALA A 1 71 ? -8.157 -5.707 11.203 1.00 93.06 71 ALA A N 1
ATOM 521 C CA . ALA A 1 71 ? -8.895 -5.192 10.052 1.00 93.06 71 ALA A CA 1
ATOM 522 C C . ALA A 1 71 ? -9.224 -6.276 9.007 1.00 93.06 71 ALA A C 1
ATOM 524 O O . ALA A 1 71 ? -10.135 -6.088 8.197 1.00 93.06 71 ALA A O 1
ATOM 525 N N . LEU A 1 72 ? -8.493 -7.393 9.012 1.00 92.19 72 LEU A N 1
ATOM 526 C CA . LEU A 1 72 ? -8.780 -8.584 8.211 1.00 92.19 72 LEU A CA 1
ATOM 527 C C . LEU A 1 72 ? -9.787 -9.519 8.901 1.00 92.19 72 LEU A C 1
ATOM 529 O O . LEU A 1 72 ? -10.630 -10.098 8.224 1.00 92.19 72 LEU A O 1
ATOM 533 N N . ASP A 1 73 ? -9.726 -9.633 10.231 1.00 90.62 73 ASP A N 1
ATOM 534 C CA . ASP A 1 73 ? -10.636 -10.471 11.031 1.00 90.62 73 ASP A CA 1
ATOM 535 C C . ASP A 1 73 ? -12.044 -9.871 11.167 1.00 90.62 73 ASP A C 1
ATOM 537 O O . ASP A 1 73 ? -13.020 -10.576 11.437 1.00 90.62 73 ASP A O 1
ATOM 541 N N . SER A 1 74 ? -12.167 -8.555 10.990 1.00 74.69 74 SER A N 1
ATOM 542 C CA . SER A 1 74 ? -13.463 -7.887 10.932 1.00 74.69 74 SER A CA 1
ATOM 543 C C . SER A 1 74 ? -14.074 -8.098 9.543 1.00 74.69 74 SER A C 1
ATOM 545 O O . SER A 1 74 ? -13.413 -7.774 8.555 1.00 74.69 74 SER A O 1
ATOM 547 N N . PRO A 1 75 ? -15.321 -8.595 9.419 1.00 57.59 75 PRO A N 1
ATOM 548 C CA . PRO A 1 75 ? -15.963 -8.695 8.115 1.00 57.59 75 PRO A CA 1
ATOM 549 C C . PRO A 1 75 ? -15.998 -7.307 7.468 1.00 57.59 75 PRO A C 1
ATOM 551 O O . PRO A 1 75 ? -16.431 -6.338 8.100 1.00 57.59 75 PRO A O 1
ATOM 554 N N . ALA A 1 76 ? -15.510 -7.219 6.227 1.00 57.22 76 ALA A N 1
ATOM 555 C CA . ALA A 1 76 ? -15.624 -6.010 5.422 1.00 57.22 76 ALA A CA 1
ATOM 556 C C . ALA A 1 76 ? -17.106 -5.600 5.383 1.00 57.22 76 ALA A C 1
ATOM 558 O O . ALA A 1 76 ? -17.965 -6.434 5.088 1.00 57.22 76 ALA A O 1
ATOM 559 N N . ARG A 1 77 ? -17.401 -4.359 5.785 1.00 48.41 77 ARG A N 1
ATOM 560 C CA . ARG A 1 77 ? -18.760 -3.805 5.718 1.00 48.41 77 ARG A CA 1
ATOM 561 C C . ARG A 1 77 ? -19.221 -3.647 4.280 1.00 48.41 77 ARG A C 1
ATOM 563 O O . ARG A 1 77 ? -18.367 -3.299 3.438 1.00 48.41 77 ARG A O 1
#

Radius of gyration: 12.54 Å; chains: 1; bounding box: 34×26×31 Å